Protein AF-A0A962ICU2-F1 (afdb_monomer_lite)

pLDDT: mean 84.96, std 16.53, range [41.59, 98.38]

Sequence (99 aa):
MRLTRTTAMALLTLSGLFTTAQADQCAYISQQQAGAALDHIKPGTEFLAYCEPCDEPTPARSAMQSVQELRAAPTGYENTWEISVNGKGIDLAYTFVKR

Secondary structure (DSSP, 8-state):
--------------------------SSB-HHHHHHHHHH--TT-EEEE--GGGTPPPPPGGG-EE-S-EEEEE-SSTT-EEEEETTEEE-GGGEEEP-

Foldseek 3Di:
DDDDDDDPDDPPDDPPPPPPPPDPFQQWAAPVVLVVVPVVADFQWKKAFADPVVPDPDDDPVRIDTFRDWDWDQPPPPNTIFIDGPNHTGGPSRMGIDD

Structure (mmCIF, N/CA/C/O backbone):
data_AF-A0A962ICU2-F1
#
_entry.id   AF-A0A962ICU2-F1
#
loop_
_atom_site.group_PDB
_atom_site.id
_atom_site.type_symbol
_atom_site.label_atom_id
_atom_site.label_alt_id
_atom_site.label_comp_id
_atom_site.label_asym_id
_atom_site.label_entity_id
_atom_site.label_seq_id
_atom_site.pdbx_PDB_ins_code
_atom_site.Cartn_x
_atom_site.Cartn_y
_atom_site.Cartn_z
_atom_site.occupancy
_atom_site.B_iso_or_equiv
_atom_site.auth_seq_id
_atom_site.auth_comp_id
_atom_site.auth_asym_id
_atom_site.auth_atom_id
_atom_site.pdbx_PDB_model_num
ATOM 1 N N . MET A 1 1 ? 74.826 -12.495 -20.142 1.00 41.59 1 MET A N 1
ATOM 2 C CA . MET A 1 1 ? 73.820 -11.616 -20.778 1.00 41.59 1 MET A CA 1
ATOM 3 C C . MET A 1 1 ? 72.440 -12.205 -20.547 1.00 41.59 1 MET A C 1
ATOM 5 O O . MET A 1 1 ? 72.249 -13.386 -20.797 1.00 41.59 1 MET A O 1
ATOM 9 N N . ARG A 1 2 ? 71.541 -11.408 -19.958 1.00 48.38 2 ARG A N 1
ATOM 10 C CA . ARG A 1 2 ? 70.128 -11.727 -19.693 1.00 48.38 2 ARG A CA 1
ATOM 11 C C . ARG A 1 2 ? 69.308 -11.522 -20.971 1.00 48.38 2 ARG A C 1
ATOM 13 O O . ARG A 1 2 ? 69.631 -10.598 -21.699 1.00 48.38 2 ARG A O 1
ATOM 20 N N . LEU A 1 3 ? 68.231 -12.286 -21.149 1.00 51.75 3 LEU A N 1
ATOM 21 C CA . LEU A 1 3 ? 66.936 -11.820 -21.681 1.00 51.75 3 LEU A CA 1
ATOM 22 C C . LEU A 1 3 ? 65.877 -12.848 -21.217 1.00 51.75 3 LEU A C 1
ATOM 24 O O . LEU A 1 3 ? 65.790 -13.949 -21.744 1.00 51.75 3 LEU A O 1
ATOM 28 N N . THR A 1 4 ? 65.437 -12.743 -19.960 1.00 52.06 4 THR A N 1
ATOM 29 C CA . THR A 1 4 ? 64.122 -12.213 -19.531 1.00 52.06 4 THR A CA 1
ATOM 30 C C . THR A 1 4 ? 62.929 -13.036 -20.014 1.00 52.06 4 THR A C 1
ATOM 32 O O . THR A 1 4 ? 62.420 -12.861 -21.115 1.00 52.06 4 THR A O 1
ATOM 35 N N . ARG A 1 5 ? 62.466 -13.903 -19.103 1.00 68.31 5 ARG A N 1
ATOM 36 C CA . ARG A 1 5 ? 61.093 -14.407 -19.027 1.00 68.31 5 ARG A CA 1
ATOM 37 C C . ARG A 1 5 ? 60.150 -13.207 -18.919 1.00 68.31 5 ARG A C 1
ATOM 39 O O . ARG A 1 5 ? 60.279 -12.447 -17.961 1.00 68.31 5 ARG A O 1
ATOM 46 N N . THR A 1 6 ? 59.199 -13.073 -19.831 1.00 56.56 6 THR A N 1
ATOM 47 C CA . THR A 1 6 ? 58.060 -12.168 -19.645 1.00 56.56 6 THR A CA 1
ATOM 48 C C . THR A 1 6 ? 56.805 -13.019 -19.570 1.00 56.56 6 THR A C 1
ATOM 50 O O . THR A 1 6 ? 56.304 -13.553 -20.553 1.00 56.56 6 THR A O 1
ATOM 53 N N . THR A 1 7 ? 56.388 -13.217 -18.327 1.00 56.00 7 THR A N 1
ATOM 54 C CA . THR A 1 7 ? 55.124 -13.779 -17.865 1.00 56.00 7 THR A CA 1
ATOM 55 C C . THR A 1 7 ? 53.938 -13.222 -18.647 1.00 56.00 7 THR A C 1
ATOM 57 O O . THR A 1 7 ? 53.699 -12.017 -18.638 1.00 56.00 7 THR A O 1
ATOM 60 N N . ALA A 1 8 ? 53.163 -14.112 -19.269 1.00 57.06 8 ALA A N 1
ATOM 61 C CA . ALA A 1 8 ? 51.795 -13.827 -19.673 1.00 57.06 8 ALA A CA 1
ATOM 62 C C . ALA A 1 8 ? 50.969 -13.591 -18.399 1.00 57.06 8 ALA A C 1
ATOM 64 O O . ALA A 1 8 ? 50.608 -14.535 -17.702 1.00 57.06 8 ALA A O 1
ATOM 65 N N . MET A 1 9 ? 50.735 -12.328 -18.051 1.00 55.00 9 MET A N 1
ATOM 66 C CA . MET A 1 9 ? 49.882 -11.950 -16.929 1.00 55.00 9 MET A CA 1
ATOM 67 C C . MET A 1 9 ? 48.546 -11.493 -17.513 1.00 55.00 9 MET A C 1
ATOM 69 O O . MET A 1 9 ? 48.399 -10.361 -17.966 1.00 55.00 9 MET A O 1
ATOM 73 N N . ALA A 1 10 ? 47.610 -12.438 -17.596 1.00 56.94 10 ALA A N 1
ATOM 74 C CA . ALA A 1 10 ? 46.248 -12.209 -18.050 1.00 56.94 10 ALA A CA 1
ATOM 75 C C . ALA A 1 10 ? 45.548 -11.227 -17.098 1.00 56.94 10 ALA A C 1
ATOM 77 O O . ALA A 1 10 ? 45.242 -11.559 -15.954 1.00 56.94 10 ALA A O 1
ATOM 78 N N . LEU A 1 11 ? 45.307 -10.010 -17.577 1.00 58.09 11 LEU A N 1
ATOM 79 C CA . LEU A 1 11 ? 44.529 -8.993 -16.882 1.00 58.09 11 LEU A CA 1
ATOM 80 C C . LEU A 1 11 ? 43.037 -9.230 -17.188 1.00 58.09 11 LEU A C 1
ATOM 82 O O . LEU A 1 11 ? 42.460 -8.579 -18.052 1.00 58.09 11 LEU A O 1
ATOM 86 N N . LEU A 1 12 ? 4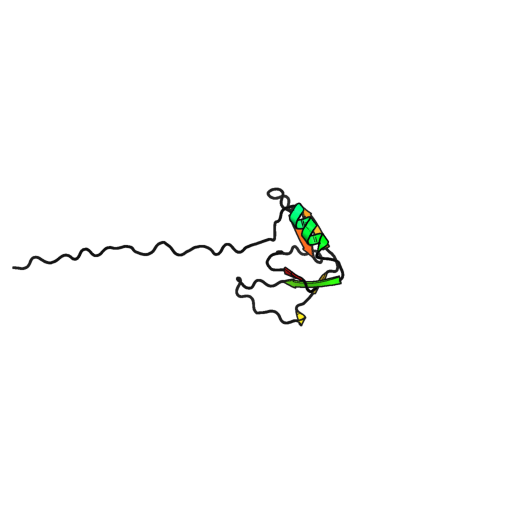2.418 -10.214 -16.526 1.00 60.25 12 LEU A N 1
ATOM 87 C CA . LEU A 1 12 ? 40.956 -10.385 -16.496 1.00 60.25 12 LEU A CA 1
ATOM 88 C C . LEU A 1 12 ? 40.408 -9.787 -15.193 1.00 60.25 12 LEU A C 1
ATOM 90 O O . LEU A 1 12 ? 40.036 -10.489 -14.256 1.00 60.25 12 LEU A O 1
ATOM 94 N N . THR A 1 13 ? 40.392 -8.460 -15.110 1.00 62.62 13 THR A N 1
ATOM 95 C CA . THR A 1 13 ? 39.806 -7.725 -13.982 1.00 62.62 13 THR A CA 1
ATOM 96 C C . THR A 1 13 ? 38.293 -7.554 -14.159 1.00 62.62 13 THR A C 1
ATOM 98 O O . THR A 1 13 ? 37.815 -6.581 -14.733 1.00 62.62 13 THR A O 1
ATOM 101 N N . LEU A 1 14 ? 37.561 -8.560 -13.672 1.00 64.06 14 LEU A 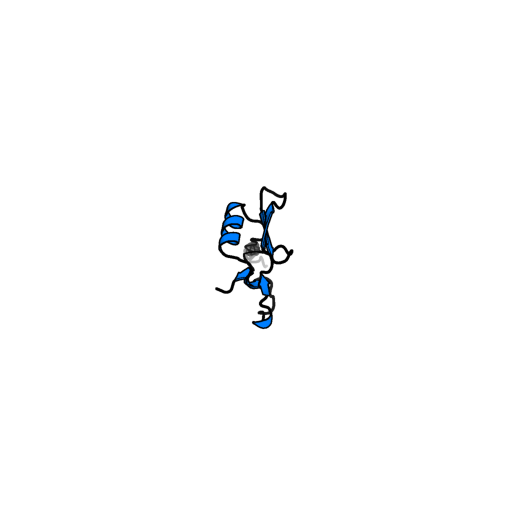N 1
ATOM 102 C CA . LEU A 1 14 ? 36.369 -8.464 -12.813 1.00 64.06 14 LEU A CA 1
ATOM 103 C C . LEU A 1 14 ? 35.400 -7.277 -13.048 1.00 64.06 14 LEU A C 1
ATOM 105 O O . LEU A 1 14 ? 35.310 -6.373 -12.225 1.00 64.06 14 LEU A O 1
ATOM 109 N N . SER A 1 15 ? 34.620 -7.301 -14.133 1.00 61.34 15 SER A N 1
ATOM 110 C CA . SER A 1 15 ? 33.561 -6.302 -14.419 1.00 61.34 15 SER A CA 1
ATOM 111 C C . SER A 1 15 ? 32.134 -6.791 -14.097 1.00 61.34 15 SER A C 1
ATOM 113 O O . SER A 1 15 ? 31.161 -6.178 -14.520 1.00 61.34 15 SER A O 1
ATOM 115 N N . GLY A 1 16 ? 31.986 -7.929 -13.410 1.00 58.66 16 GLY A N 1
ATOM 116 C CA . GLY A 1 16 ? 30.781 -8.762 -13.525 1.00 58.66 16 GLY A CA 1
ATOM 117 C C . GLY A 1 16 ? 29.835 -8.885 -12.327 1.00 58.66 16 GLY A C 1
ATOM 118 O O . GLY A 1 16 ? 29.069 -9.838 -12.335 1.00 58.66 16 GLY A O 1
ATOM 119 N N . LEU A 1 17 ? 29.860 -8.030 -11.295 1.00 56.66 17 LEU A N 1
ATOM 120 C CA . LEU A 1 17 ? 29.029 -8.263 -10.089 1.00 56.66 17 LEU A CA 1
ATOM 121 C C . LEU A 1 17 ? 28.343 -7.015 -9.507 1.00 56.66 17 LEU A C 1
ATOM 123 O O . LEU A 1 17 ? 28.148 -6.918 -8.302 1.00 56.66 17 LEU A O 1
ATOM 127 N N . PHE A 1 18 ? 27.918 -6.080 -10.356 1.00 56.47 18 PHE A N 1
ATOM 128 C CA . PHE A 1 18 ? 26.909 -5.090 -9.962 1.00 56.47 18 PHE A CA 1
ATOM 129 C C . PHE A 1 18 ? 25.579 -5.439 -10.624 1.00 56.47 18 PHE A C 1
ATOM 131 O O . PHE A 1 18 ? 25.068 -4.697 -11.459 1.00 56.47 18 PHE A O 1
ATOM 138 N N . THR A 1 19 ? 25.012 -6.596 -10.277 1.00 56.31 19 THR A N 1
ATOM 139 C CA . THR A 1 19 ? 23.565 -6.749 -10.415 1.00 56.31 19 THR A CA 1
ATOM 140 C C . THR A 1 19 ? 22.969 -5.792 -9.397 1.00 56.31 19 THR A C 1
ATOM 142 O O . THR A 1 19 ? 23.052 -6.043 -8.194 1.00 56.31 19 THR A O 1
ATOM 145 N N . THR A 1 20 ? 22.443 -4.656 -9.851 1.00 54.56 20 THR A N 1
ATOM 146 C CA . THR A 1 20 ? 21.543 -3.874 -9.011 1.00 54.56 20 THR A CA 1
ATOM 147 C C . THR A 1 20 ? 20.448 -4.842 -8.591 1.00 54.56 20 THR A C 1
ATOM 149 O O . THR A 1 20 ? 19.760 -5.399 -9.447 1.00 54.56 20 THR A O 1
ATOM 152 N N . ALA A 1 21 ? 20.362 -5.144 -7.294 1.00 56.47 21 ALA A N 1
ATOM 153 C CA . ALA A 1 21 ? 19.196 -5.823 -6.766 1.00 56.47 21 ALA A CA 1
ATOM 154 C C . ALA A 1 21 ? 18.025 -4.917 -7.143 1.00 56.47 21 ALA A C 1
ATOM 156 O O . ALA A 1 21 ? 17.911 -3.799 -6.639 1.00 56.47 21 ALA A O 1
ATOM 157 N N . GLN A 1 22 ? 17.265 -5.326 -8.157 1.00 53.53 22 GLN A N 1
ATOM 158 C CA . GLN A 1 22 ? 16.042 -4.642 -8.520 1.00 53.53 22 GLN A CA 1
ATOM 159 C C . GLN A 1 22 ? 15.142 -4.866 -7.313 1.00 53.53 22 GLN A C 1
ATOM 161 O O . GLN A 1 22 ? 14.685 -5.980 -7.082 1.00 53.53 22 GLN A O 1
ATOM 166 N N . ALA A 1 23 ? 15.012 -3.843 -6.474 1.00 57.31 23 ALA A N 1
ATOM 167 C CA . ALA A 1 23 ? 13.997 -3.824 -5.445 1.00 57.31 23 ALA A CA 1
ATOM 168 C C . ALA A 1 23 ? 12.666 -4.088 -6.154 1.00 57.31 23 ALA A C 1
ATOM 170 O O . ALA A 1 23 ? 12.348 -3.368 -7.106 1.00 57.31 23 ALA A O 1
ATOM 171 N N . ASP A 1 24 ? 11.934 -5.120 -5.733 1.00 66.81 24 ASP A N 1
ATOM 172 C CA . ASP A 1 24 ? 10.596 -5.443 -6.232 1.00 66.81 24 ASP A CA 1
ATOM 173 C C . ASP A 1 24 ? 9.620 -4.337 -5.797 1.00 66.81 24 ASP A C 1
ATOM 175 O O . ASP A 1 24 ? 8.741 -4.552 -4.974 1.00 66.81 24 ASP A O 1
ATOM 179 N N . GLN A 1 25 ? 9.800 -3.109 -6.285 1.00 79.06 25 GLN A N 1
ATOM 180 C CA . GLN A 1 25 ? 8.916 -1.998 -5.965 1.00 79.06 25 GLN A CA 1
ATOM 181 C C . GLN A 1 25 ? 7.552 -2.276 -6.588 1.00 79.06 25 GLN A C 1
ATOM 183 O O . GLN A 1 25 ? 7.426 -2.442 -7.801 1.00 79.06 25 GLN A O 1
ATOM 188 N N . CYS A 1 26 ? 6.524 -2.306 -5.749 1.00 93.12 26 CYS A N 1
ATOM 189 C CA . CYS A 1 26 ? 5.135 -2.522 -6.134 1.00 93.12 26 CYS A CA 1
ATOM 190 C C . CYS A 1 26 ? 4.274 -1.315 -5.737 1.00 93.12 26 CYS A C 1
ATOM 192 O O . CYS A 1 26 ? 3.112 -1.465 -5.354 1.00 93.12 26 CYS A O 1
ATOM 194 N N . ALA A 1 27 ? 4.849 -0.111 -5.821 1.00 93.88 27 ALA A N 1
ATOM 195 C CA . ALA A 1 27 ? 4.126 1.149 -5.664 1.00 93.88 27 ALA A CA 1
ATOM 196 C C . ALA A 1 27 ? 3.168 1.401 -6.841 1.00 93.88 27 ALA A C 1
ATOM 198 O O . ALA A 1 27 ? 2.021 1.796 -6.636 1.00 93.88 27 ALA A O 1
ATOM 199 N N . TYR A 1 28 ? 3.623 1.136 -8.073 1.00 95.75 28 TYR A N 1
ATOM 200 C CA . TYR A 1 28 ? 2.840 1.292 -9.302 1.00 95.75 28 TYR A CA 1
ATOM 201 C C . TYR A 1 28 ? 2.510 -0.077 -9.879 1.00 95.75 28 TYR A C 1
ATOM 203 O O . TYR A 1 28 ? 3.386 -0.837 -10.283 1.00 95.75 28 TYR A O 1
ATOM 211 N N . ILE A 1 29 ? 1.224 -0.390 -9.906 1.00 96.12 29 ILE A N 1
ATOM 212 C CA . ILE A 1 29 ? 0.708 -1.717 -10.229 1.00 96.12 29 ILE A CA 1
ATOM 213 C C . ILE A 1 29 ? -0.334 -1.629 -11.337 1.00 96.12 29 ILE A C 1
ATOM 215 O O . ILE A 1 29 ? -0.844 -0.559 -11.668 1.00 96.12 29 ILE A O 1
ATOM 219 N N . SER A 1 30 ? -0.685 -2.764 -11.931 1.00 97.19 30 SER A N 1
ATOM 220 C CA . SER A 1 30 ? -1.821 -2.814 -12.852 1.00 97.19 30 SER A CA 1
ATOM 221 C C . SER A 1 30 ? -3.143 -2.544 -12.122 1.00 97.19 30 SER A C 1
ATOM 223 O O . SER A 1 30 ? -3.288 -2.816 -10.927 1.00 97.19 30 SER A O 1
ATOM 225 N N . GLN A 1 31 ? -4.161 -2.099 -12.861 1.00 97.50 31 GLN A N 1
ATOM 226 C CA . GLN A 1 31 ? -5.520 -1.958 -12.327 1.00 97.50 31 GLN A CA 1
ATOM 227 C C . GLN A 1 31 ? -6.048 -3.265 -11.711 1.00 97.50 31 GLN A C 1
ATOM 229 O O . GLN A 1 31 ? -6.744 -3.241 -10.698 1.00 97.50 31 GLN A O 1
ATOM 234 N N . GLN A 1 32 ? -5.706 -4.411 -12.309 1.00 97.12 32 GLN A N 1
ATOM 235 C CA . GLN A 1 32 ? -6.108 -5.726 -11.810 1.00 97.12 32 GLN A CA 1
ATOM 236 C C . GLN A 1 32 ? -5.490 -6.021 -10.438 1.00 97.12 32 GLN A C 1
ATOM 238 O O . GLN A 1 32 ? -6.193 -6.461 -9.530 1.00 97.12 32 GLN A O 1
ATOM 243 N N . GLN A 1 33 ? -4.193 -5.753 -10.272 1.00 97.06 33 GLN A N 1
ATOM 244 C CA . GLN A 1 33 ? -3.513 -5.901 -8.983 1.00 97.06 33 GLN A CA 1
ATOM 245 C C . GLN A 1 33 ? -4.069 -4.927 -7.942 1.00 97.06 33 GLN A C 1
ATOM 247 O O . GLN A 1 33 ? -4.260 -5.320 -6.794 1.00 97.06 33 GLN A O 1
ATOM 252 N N . ALA A 1 34 ? -4.398 -3.693 -8.340 1.00 97.19 34 ALA A N 1
ATOM 253 C CA . ALA A 1 34 ? -5.050 -2.737 -7.452 1.00 97.19 34 ALA A CA 1
ATOM 254 C C . ALA A 1 34 ? -6.410 -3.259 -6.960 1.00 97.19 34 ALA A C 1
ATOM 256 O O . ALA A 1 34 ? -6.689 -3.205 -5.765 1.00 97.19 34 ALA A O 1
ATOM 257 N N . GLY A 1 35 ? -7.223 -3.843 -7.849 1.00 97.00 35 GLY A N 1
ATOM 258 C CA . GLY A 1 35 ? -8.474 -4.508 -7.473 1.00 97.00 35 GLY A CA 1
ATOM 259 C C . GLY A 1 35 ? -8.262 -5.645 -6.469 1.00 97.00 35 GLY A C 1
ATOM 260 O O . GLY A 1 35 ? -8.910 -5.670 -5.427 1.00 97.00 35 GLY A O 1
ATOM 261 N N . ALA A 1 36 ? -7.291 -6.525 -6.724 1.00 95.38 36 ALA A N 1
ATOM 262 C CA . ALA A 1 36 ? -6.958 -7.614 -5.805 1.00 95.38 36 ALA A CA 1
ATOM 263 C C . ALA A 1 36 ? -6.493 -7.102 -4.427 1.00 95.38 36 ALA A C 1
ATOM 265 O O . ALA A 1 36 ? -6.868 -7.658 -3.395 1.00 95.38 36 ALA A O 1
ATOM 266 N N . ALA A 1 37 ? -5.718 -6.014 -4.380 1.00 94.62 37 ALA A N 1
ATOM 267 C CA . ALA A 1 37 ? -5.321 -5.386 -3.122 1.00 94.62 37 ALA A CA 1
ATOM 268 C C . ALA A 1 37 ? -6.536 -4.848 -2.347 1.00 94.62 37 ALA A C 1
ATOM 270 O O . ALA A 1 37 ? -6.646 -5.083 -1.143 1.00 94.62 37 ALA A O 1
ATOM 271 N N . LEU A 1 38 ? -7.485 -4.195 -3.030 1.00 94.38 38 LEU A N 1
ATOM 272 C CA . LEU A 1 38 ? -8.730 -3.719 -2.415 1.00 94.38 38 LEU A CA 1
ATOM 273 C C . LEU A 1 38 ? -9.604 -4.855 -1.871 1.00 94.38 38 LEU A C 1
ATOM 275 O O . LEU A 1 38 ? -10.395 -4.616 -0.959 1.00 94.38 38 LEU A O 1
ATOM 279 N N . ASP A 1 39 ? -9.490 -6.077 -2.393 1.00 93.81 39 ASP A N 1
ATOM 280 C CA . ASP A 1 39 ? -10.216 -7.243 -1.880 1.00 93.81 39 ASP A CA 1
ATOM 281 C C . ASP A 1 39 ? -9.616 -7.797 -0.581 1.00 93.81 39 ASP A C 1
ATOM 283 O O . ASP A 1 39 ? -10.356 -8.293 0.271 1.00 93.81 39 ASP A O 1
ATOM 287 N N . HIS A 1 40 ? -8.302 -7.657 -0.390 1.00 90.62 40 HIS A N 1
ATOM 288 C CA . HIS A 1 40 ? -7.586 -8.170 0.782 1.00 90.62 40 HIS A CA 1
ATOM 289 C C . HIS A 1 40 ? -7.413 -7.155 1.913 1.00 90.62 40 HIS A C 1
ATOM 291 O O . HIS A 1 40 ? -7.367 -7.548 3.079 1.00 90.62 40 HIS A O 1
ATOM 297 N N . ILE A 1 41 ? -7.309 -5.869 1.586 1.00 93.19 41 ILE A N 1
ATOM 298 C CA . ILE A 1 41 ? -7.133 -4.788 2.555 1.00 93.19 41 ILE A CA 1
ATOM 299 C C . ILE A 1 41 ? -8.484 -4.107 2.744 1.00 93.19 41 ILE A C 1
ATOM 301 O O . ILE A 1 41 ? -9.126 -3.717 1.771 1.00 93.19 41 ILE A O 1
ATOM 305 N N . LYS A 1 42 ? -8.940 -3.957 3.988 1.00 93.31 42 LYS A N 1
ATOM 306 C CA . LYS A 1 42 ? -10.207 -3.285 4.306 1.00 93.31 42 LYS A CA 1
ATOM 307 C C . LYS A 1 42 ? -10.001 -2.287 5.447 1.00 93.31 42 LYS A C 1
ATOM 309 O O . LYS A 1 42 ? -9.062 -2.443 6.230 1.00 93.31 42 LYS A O 1
ATOM 314 N N . PRO A 1 43 ? -10.874 -1.274 5.587 1.00 94.56 43 PRO A N 1
ATOM 315 C CA . PRO A 1 43 ? -10.917 -0.480 6.807 1.00 94.56 43 PRO A CA 1
ATOM 316 C C . PRO A 1 43 ? -11.012 -1.382 8.045 1.00 94.56 43 PRO A C 1
ATOM 318 O O . PRO A 1 43 ? -11.789 -2.336 8.068 1.00 94.56 43 PRO A O 1
ATOM 321 N N . GLY A 1 44 ? -10.191 -1.097 9.052 1.00 94.38 44 GLY A N 1
ATOM 322 C CA . GLY A 1 44 ? -10.029 -1.909 10.258 1.00 94.38 44 GLY A CA 1
ATOM 323 C C . GLY A 1 44 ? -8.892 -2.935 10.201 1.00 94.38 44 GLY A C 1
ATOM 324 O O . GLY A 1 44 ? -8.478 -3.411 11.255 1.00 94.38 44 GLY A O 1
ATOM 325 N N . THR A 1 45 ? -8.336 -3.247 9.024 1.00 94.88 45 THR A N 1
ATOM 326 C CA . THR A 1 45 ? -7.123 -4.073 8.921 1.00 94.88 45 THR A CA 1
ATOM 327 C C . THR A 1 45 ? -5.946 -3.357 9.584 1.00 94.88 45 THR A C 1
ATOM 329 O O . THR A 1 45 ? -5.760 -2.152 9.405 1.00 94.88 45 THR A O 1
ATOM 332 N N . GLU A 1 46 ? -5.129 -4.092 10.338 1.00 96.50 46 GLU A N 1
ATOM 333 C CA . GLU A 1 46 ? -3.845 -3.581 10.813 1.00 96.50 46 GLU A CA 1
ATOM 334 C C . GLU A 1 46 ? -2.756 -3.875 9.772 1.00 96.50 46 GLU A C 1
ATOM 336 O O . GLU A 1 46 ? -2.682 -4.985 9.240 1.00 96.50 46 GLU A O 1
ATOM 341 N N . PHE A 1 47 ? -1.894 -2.900 9.500 1.00 95.88 47 PHE A N 1
ATOM 342 C CA . PHE A 1 47 ? -0.783 -3.023 8.565 1.00 95.88 47 PHE A CA 1
ATOM 343 C C . PHE A 1 47 ? 0.519 -2.450 9.135 1.00 95.88 47 PHE A C 1
ATOM 345 O O . PHE A 1 47 ? 0.515 -1.691 10.104 1.00 95.88 47 PHE A O 1
ATOM 352 N N . LEU A 1 48 ? 1.632 -2.819 8.513 1.00 95.75 48 LEU A N 1
ATOM 353 C CA . LEU A 1 48 ? 2.975 -2.352 8.819 1.00 95.75 48 LEU A CA 1
ATOM 354 C C . LEU A 1 48 ? 3.705 -2.043 7.511 1.00 95.75 48 LEU A C 1
ATOM 356 O O . LEU A 1 48 ? 3.726 -2.884 6.616 1.00 95.75 48 LEU A O 1
ATOM 360 N N . ALA A 1 49 ? 4.319 -0.865 7.424 1.00 93.50 49 ALA A N 1
ATOM 361 C CA . ALA A 1 49 ? 5.240 -0.523 6.346 1.00 93.50 49 ALA A CA 1
ATOM 362 C C . ALA A 1 49 ? 6.679 -0.823 6.790 1.00 93.50 49 ALA A C 1
ATOM 364 O O . ALA A 1 49 ? 7.093 -0.338 7.845 1.00 93.50 49 ALA A O 1
ATOM 365 N N . TYR A 1 50 ? 7.408 -1.630 6.022 1.00 93.06 50 TYR A N 1
ATOM 366 C CA . TYR A 1 50 ? 8.786 -2.009 6.329 1.00 93.06 50 TYR A CA 1
ATOM 367 C C . TYR A 1 50 ? 9.556 -2.444 5.078 1.00 93.06 50 TYR A C 1
ATOM 369 O O . TYR A 1 50 ? 9.143 -3.382 4.397 1.00 93.06 50 TYR A O 1
ATOM 377 N N . CYS A 1 51 ? 10.693 -1.802 4.803 1.00 89.62 51 CYS A N 1
ATOM 378 C CA . CYS A 1 51 ? 11.606 -2.201 3.735 1.00 89.62 51 CYS A CA 1
ATOM 379 C C . CYS A 1 51 ? 12.845 -2.912 4.303 1.00 89.62 51 CYS A C 1
ATOM 381 O O . CYS A 1 51 ? 13.853 -2.282 4.624 1.00 89.62 51 CYS A O 1
ATOM 383 N N . GLU A 1 52 ? 12.796 -4.245 4.370 1.00 83.94 52 GLU A N 1
ATOM 384 C CA . GLU A 1 52 ? 13.946 -5.074 4.762 1.00 83.94 52 GLU A CA 1
ATOM 385 C C . GLU A 1 52 ? 15.213 -4.819 3.914 1.00 83.94 52 GLU A C 1
ATOM 387 O O . GLU A 1 52 ? 16.269 -4.600 4.508 1.00 83.94 52 GLU A O 1
ATOM 392 N N . PRO A 1 53 ? 15.164 -4.759 2.562 1.00 85.00 53 PRO A N 1
ATOM 393 C CA . PRO A 1 53 ? 16.375 -4.542 1.764 1.00 85.00 53 PRO A CA 1
ATOM 394 C C . PRO A 1 53 ? 16.913 -3.102 1.823 1.00 85.00 53 PRO A C 1
ATOM 396 O O . PRO A 1 53 ? 17.957 -2.827 1.237 1.00 85.00 53 PRO A O 1
ATOM 399 N N . CYS A 1 54 ? 16.218 -2.180 2.498 1.00 85.88 54 CYS A N 1
ATOM 400 C CA . CYS A 1 54 ? 16.642 -0.789 2.664 1.00 85.88 54 CYS A CA 1
ATOM 401 C C . CYS A 1 54 ? 17.494 -0.562 3.929 1.00 85.88 54 CYS A C 1
ATOM 403 O O . CYS A 1 54 ? 17.748 0.590 4.280 1.00 85.88 54 CYS A O 1
ATOM 405 N N . ASP A 1 55 ? 17.884 -1.629 4.639 1.00 87.19 55 ASP A N 1
ATOM 406 C CA . ASP A 1 55 ? 18.545 -1.569 5.951 1.00 87.19 55 ASP A CA 1
ATOM 407 C C . ASP A 1 55 ? 17.727 -0.787 7.006 1.00 87.19 55 ASP A C 1
ATOM 409 O O . ASP A 1 55 ? 18.272 -0.192 7.943 1.00 87.19 55 ASP A O 1
ATOM 413 N N . GLU A 1 56 ? 16.393 -0.786 6.877 1.00 86.69 56 GLU A N 1
ATOM 414 C CA . GLU A 1 56 ? 15.518 -0.211 7.895 1.00 86.69 56 GLU A CA 1
ATOM 415 C C . GLU A 1 56 ? 15.571 -1.050 9.187 1.00 86.69 56 GLU A C 1
ATOM 417 O O . GLU A 1 56 ? 15.560 -2.289 9.140 1.00 86.69 56 GLU A O 1
ATOM 422 N N . PRO A 1 57 ? 15.570 -0.411 10.373 1.00 91.88 57 PRO A N 1
ATOM 423 C CA . PRO A 1 57 ? 15.463 -1.133 11.632 1.00 91.88 57 PRO A CA 1
ATOM 424 C C . PRO A 1 57 ? 14.180 -1.962 11.682 1.00 91.88 57 PRO A C 1
ATOM 426 O O . PRO A 1 57 ? 13.105 -1.465 11.345 1.00 91.88 57 PRO A O 1
ATOM 429 N N . THR A 1 58 ? 14.276 -3.201 12.170 1.00 92.31 58 THR A N 1
ATOM 430 C CA . THR A 1 58 ? 13.097 -4.053 12.351 1.00 92.31 58 THR A CA 1
ATOM 431 C C . THR A 1 58 ? 12.062 -3.340 13.231 1.00 92.31 58 THR A C 1
ATOM 433 O O . THR A 1 58 ? 12.364 -2.985 14.377 1.00 92.31 58 THR A O 1
ATOM 436 N N . PRO A 1 59 ? 10.834 -3.130 12.736 1.00 92.31 59 PRO A N 1
ATOM 437 C CA . PRO A 1 59 ? 9.833 -2.370 13.460 1.00 92.31 59 PRO A CA 1
ATOM 438 C C . PRO A 1 59 ? 9.286 -3.156 14.653 1.00 92.31 59 PRO A C 1
ATOM 440 O O . PRO A 1 59 ? 9.024 -4.359 14.5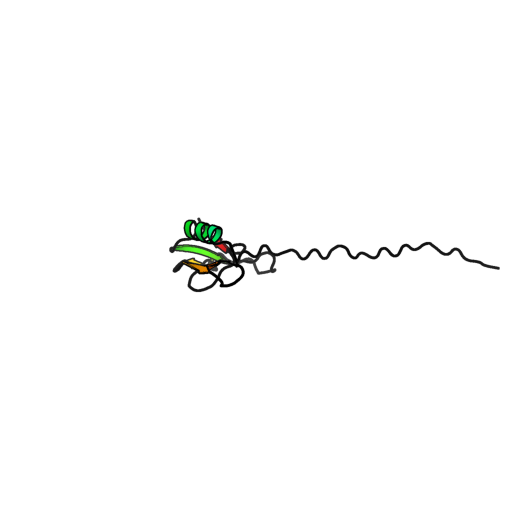90 1.00 92.31 59 PRO A O 1
ATOM 443 N N . ALA A 1 60 ? 9.055 -2.450 15.759 1.00 92.62 60 ALA A N 1
ATOM 444 C CA . ALA A 1 60 ? 8.335 -3.005 16.897 1.00 92.62 60 ALA A CA 1
ATOM 445 C C . ALA A 1 60 ? 6.845 -3.182 16.567 1.00 92.62 60 ALA A C 1
ATOM 447 O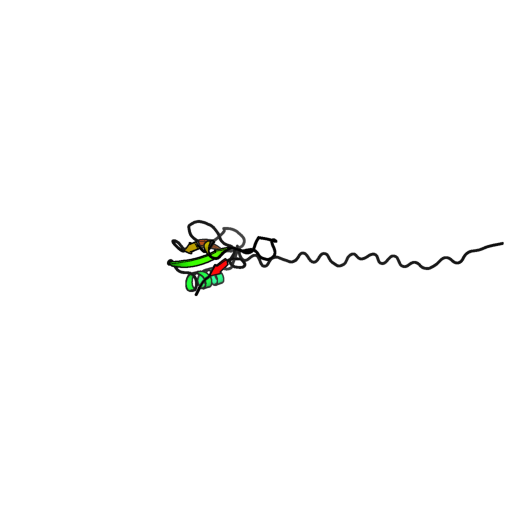 O . ALA A 1 60 ? 6.283 -2.464 15.742 1.00 92.62 60 ALA A O 1
ATOM 448 N N . ARG A 1 61 ? 6.150 -4.060 17.300 1.00 88.81 61 ARG A N 1
ATOM 449 C CA . ARG A 1 61 ? 4.696 -4.262 17.141 1.00 88.81 61 ARG A CA 1
ATOM 450 C C . ARG A 1 61 ? 3.872 -2.979 17.332 1.00 88.81 61 ARG A C 1
ATOM 452 O O . ARG A 1 61 ? 2.788 -2.867 16.776 1.00 88.81 61 ARG A O 1
ATOM 459 N N . SER A 1 62 ? 4.375 -2.007 18.091 1.00 91.50 62 SER A N 1
ATOM 460 C CA . SER A 1 62 ? 3.740 -0.693 18.261 1.00 91.50 62 SER A CA 1
ATOM 461 C C . SER A 1 62 ? 3.762 0.180 17.000 1.00 91.50 62 SER A C 1
ATOM 463 O O . SER A 1 62 ? 3.101 1.210 16.986 1.00 91.50 62 SER A O 1
ATOM 465 N N . ALA A 1 63 ? 4.511 -0.203 15.961 1.00 94.12 63 ALA A N 1
ATOM 466 C CA . ALA A 1 63 ? 4.526 0.472 14.664 1.00 94.12 63 ALA A CA 1
ATOM 467 C C . ALA A 1 63 ? 3.367 0.045 13.743 1.00 94.12 63 ALA A C 1
ATOM 469 O O . ALA A 1 63 ? 3.209 0.619 12.669 1.00 94.12 63 ALA A O 1
ATOM 470 N N . MET A 1 64 ? 2.559 -0.944 14.151 1.00 95.81 64 MET A N 1
ATOM 471 C CA . MET A 1 64 ? 1.337 -1.317 13.437 1.00 95.81 64 MET A CA 1
ATOM 472 C C . MET A 1 64 ? 0.376 -0.125 13.365 1.00 95.81 64 MET A C 1
ATOM 474 O O . MET A 1 64 ? 0.158 0.584 14.349 1.00 95.81 64 MET A O 1
ATOM 478 N N . GLN A 1 65 ? -0.231 0.064 12.202 1.00 96.25 65 GLN A N 1
ATOM 479 C CA . GLN A 1 65 ? -1.204 1.112 11.926 1.00 96.25 65 GLN A CA 1
ATOM 480 C C . GLN A 1 65 ? -2.528 0.487 11.495 1.00 96.25 65 GLN A C 1
ATOM 482 O O . GLN A 1 65 ? -2.550 -0.587 10.902 1.00 96.25 65 GLN A O 1
ATOM 487 N N . SER A 1 66 ? -3.646 1.157 11.764 1.00 96.81 66 SER A N 1
ATOM 488 C CA . SER A 1 66 ? -4.955 0.724 11.269 1.00 96.81 66 SER A CA 1
ATOM 489 C C . SER A 1 66 ? -5.307 1.438 9.966 1.00 96.81 66 SER A C 1
ATOM 491 O O . SER A 1 66 ? -5.141 2.655 9.840 1.00 96.81 66 SER A O 1
ATOM 493 N N . VAL A 1 67 ? -5.841 0.683 9.010 1.00 97.06 67 VAL A N 1
ATOM 494 C CA . VAL A 1 67 ? -6.460 1.225 7.798 1.00 97.06 67 VAL A CA 1
ATOM 495 C C . VAL A 1 67 ? -7.769 1.905 8.198 1.00 97.06 67 VAL A C 1
ATOM 497 O O . VAL A 1 67 ? -8.692 1.249 8.674 1.00 97.06 67 VAL A O 1
ATOM 500 N N . GLN A 1 68 ? -7.859 3.217 8.019 1.00 97.25 68 GLN A N 1
ATOM 501 C CA . GLN A 1 68 ? -9.087 4.001 8.200 1.00 97.25 68 GLN A CA 1
ATOM 502 C C . GLN A 1 68 ? -9.752 4.237 6.845 1.00 97.25 68 GLN A C 1
ATOM 504 O O . GLN A 1 68 ? -10.961 4.080 6.699 1.00 97.25 68 GLN A O 1
ATOM 509 N N . GLU A 1 69 ? -8.934 4.544 5.842 1.00 96.44 69 GLU A N 1
ATOM 510 C CA . GLU A 1 69 ? -9.341 4.752 4.460 1.00 96.44 69 GLU A CA 1
ATOM 511 C C . GLU A 1 69 ? -8.418 3.966 3.529 1.00 96.44 69 GLU A C 1
ATOM 513 O O . GLU A 1 69 ? -7.210 3.878 3.767 1.00 96.44 69 GLU A O 1
ATOM 518 N N . LEU A 1 70 ? -8.994 3.420 2.459 1.00 96.25 70 LEU A N 1
ATOM 519 C CA . LEU A 1 70 ? -8.277 2.725 1.402 1.00 96.25 70 LEU A CA 1
ATOM 520 C C . LEU A 1 70 ? -8.784 3.205 0.044 1.00 96.25 70 LEU A C 1
ATOM 522 O O . LEU A 1 70 ? -9.992 3.206 -0.206 1.00 96.25 70 LEU A O 1
ATOM 526 N N . ARG A 1 71 ? -7.863 3.572 -0.845 1.00 97.25 71 ARG A N 1
ATOM 527 C CA . ARG A 1 71 ? -8.192 4.061 -2.183 1.00 97.25 71 ARG A CA 1
ATOM 528 C C . ARG A 1 71 ? -7.236 3.493 -3.222 1.00 97.25 71 ARG A C 1
ATOM 530 O O . ARG A 1 71 ? -6.039 3.417 -2.982 1.00 97.25 71 ARG A O 1
ATOM 537 N N . ALA A 1 72 ? -7.771 3.172 -4.397 1.00 97.69 72 ALA A N 1
ATOM 538 C CA . ALA A 1 72 ? -6.992 2.928 -5.605 1.00 97.69 72 ALA A CA 1
ATOM 539 C C . ALA A 1 72 ? -7.228 4.067 -6.601 1.00 97.69 72 ALA A C 1
ATOM 541 O O . ALA A 1 72 ? -8.370 4.503 -6.782 1.00 97.69 72 ALA A O 1
ATOM 542 N N . ALA A 1 73 ? -6.174 4.553 -7.247 1.00 97.94 73 ALA A N 1
ATOM 543 C CA . ALA A 1 73 ? -6.286 5.587 -8.270 1.00 97.94 73 ALA A CA 1
ATOM 544 C C . ALA A 1 73 ? -5.262 5.376 -9.395 1.00 97.94 73 ALA A C 1
ATOM 546 O O . ALA A 1 73 ? -4.173 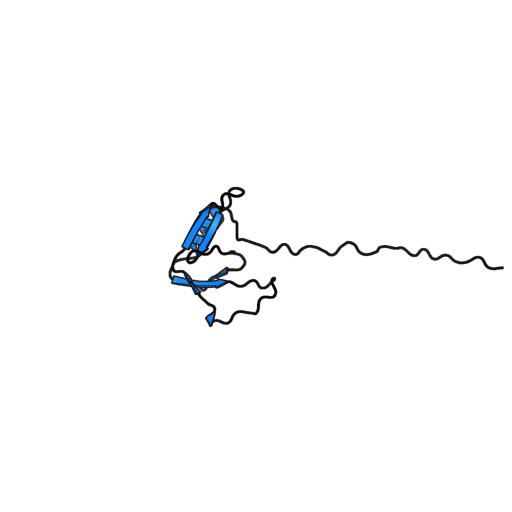4.868 -9.127 1.00 97.94 73 ALA A O 1
ATOM 547 N N . PRO A 1 74 ? -5.581 5.771 -10.643 1.00 97.81 74 PRO A N 1
ATOM 548 C CA . PRO A 1 74 ? -4.590 5.811 -11.708 1.00 97.81 74 PRO A CA 1
ATOM 549 C C . PRO A 1 74 ? -3.508 6.844 -11.372 1.00 97.81 74 PRO A C 1
ATOM 551 O O . PRO A 1 74 ? -3.818 7.950 -10.930 1.00 97.81 74 PRO A O 1
ATOM 554 N N . THR A 1 75 ? -2.248 6.499 -11.621 1.00 96.38 75 THR A N 1
ATOM 555 C CA . THR A 1 75 ? -1.092 7.379 -11.357 1.00 96.38 75 THR A CA 1
ATOM 556 C C . THR A 1 75 ? -0.927 8.460 -12.427 1.00 96.38 75 THR A C 1
ATOM 558 O O . THR A 1 75 ? -0.259 9.465 -12.210 1.00 96.38 75 THR A O 1
ATOM 561 N N . GLY A 1 76 ? -1.519 8.244 -13.608 1.00 95.69 76 GLY A N 1
ATOM 562 C CA . GLY A 1 76 ? -1.265 9.049 -14.805 1.00 95.69 76 GLY A CA 1
ATOM 563 C C . GLY A 1 76 ? 0.021 8.668 -15.550 1.00 95.69 76 GLY A C 1
ATOM 564 O O . GLY A 1 76 ? 0.336 9.297 -16.557 1.00 95.69 76 GLY A O 1
ATOM 565 N N . TYR A 1 77 ? 0.736 7.631 -15.101 1.00 93.50 77 TYR A N 1
ATOM 566 C CA . TYR A 1 77 ? 1.965 7.128 -15.712 1.00 93.50 77 TYR A CA 1
ATOM 567 C C . TYR A 1 77 ? 1.778 5.689 -16.203 1.00 93.50 77 TYR A C 1
ATOM 569 O O . TYR A 1 77 ? 1.334 4.833 -15.444 1.00 93.50 77 TYR A O 1
ATOM 577 N N . GLU A 1 78 ? 2.096 5.415 -17.472 1.00 94.81 78 GLU A N 1
ATOM 578 C CA . GLU A 1 78 ? 2.125 4.058 -18.058 1.00 94.81 78 GLU A CA 1
ATOM 579 C C . GLU A 1 78 ? 0.886 3.174 -17.769 1.00 94.81 78 GLU A C 1
ATOM 581 O O . GLU A 1 78 ? 0.980 1.954 -17.684 1.00 94.81 78 GLU A O 1
ATOM 586 N N . ASN A 1 79 ? -0.303 3.777 -17.629 1.00 95.69 79 ASN A N 1
ATOM 587 C CA . ASN A 1 79 ? -1.546 3.086 -17.241 1.00 95.69 79 ASN A CA 1
ATOM 588 C C . ASN A 1 79 ? -1.458 2.318 -15.906 1.00 95.69 79 ASN A C 1
ATOM 590 O O . ASN A 1 79 ? -2.197 1.356 -15.679 1.00 95.69 79 ASN A O 1
ATOM 594 N N . THR A 1 80 ? -0.571 2.752 -15.017 1.00 97.62 80 THR A N 1
ATOM 595 C CA . THR A 1 80 ? -0.412 2.184 -13.681 1.00 97.62 80 THR A CA 1
ATOM 596 C C . THR A 1 80 ? -1.377 2.812 -12.681 1.00 97.62 80 THR A C 1
ATOM 598 O O . THR A 1 80 ? -1.968 3.876 -12.896 1.00 97.62 80 THR A O 1
ATOM 601 N N . TRP A 1 81 ? -1.569 2.098 -11.583 1.00 98.38 81 TRP A N 1
ATOM 602 C CA . TRP A 1 81 ? -2.416 2.440 -10.456 1.00 98.38 81 TRP A CA 1
ATOM 603 C C . TRP A 1 81 ? -1.586 2.405 -9.178 1.00 98.38 81 TRP A C 1
ATOM 605 O O . TRP A 1 81 ? -0.613 1.663 -9.089 1.00 98.38 81 TRP A O 1
ATOM 615 N N . GLU A 1 82 ? -1.995 3.185 -8.188 1.00 97.81 82 GLU A N 1
ATOM 616 C CA . GLU A 1 82 ? -1.413 3.199 -6.847 1.00 97.81 82 GLU A CA 1
ATOM 617 C C . GLU A 1 82 ? -2.515 2.933 -5.817 1.00 97.81 82 GLU A C 1
ATOM 619 O O . GLU A 1 82 ? -3.671 3.342 -5.995 1.00 97.81 82 GLU A O 1
ATOM 624 N N . ILE A 1 83 ? -2.149 2.248 -4.732 1.00 97.94 83 ILE A N 1
ATOM 625 C CA . ILE A 1 83 ? -2.974 2.123 -3.532 1.00 97.94 83 ILE A CA 1
ATOM 626 C C . ILE A 1 83 ? -2.518 3.156 -2.509 1.00 97.94 83 ILE A C 1
ATOM 628 O O . ILE A 1 83 ? -1.332 3.272 -2.215 1.00 97.94 83 ILE A O 1
ATOM 632 N N . SER A 1 84 ? -3.474 3.859 -1.913 1.00 97.38 84 SER A N 1
ATOM 633 C CA . SER A 1 84 ? -3.236 4.717 -0.759 1.00 97.38 84 SER A CA 1
ATOM 634 C C . SER A 1 84 ? -4.022 4.242 0.453 1.00 97.38 84 SER A C 1
ATOM 636 O O . SER A 1 84 ? -5.194 3.868 0.358 1.00 97.38 84 SER A O 1
ATOM 638 N N . VAL A 1 85 ? -3.356 4.280 1.603 1.00 97.25 85 VAL A N 1
ATOM 639 C CA . VAL A 1 85 ? -3.930 4.019 2.920 1.00 97.25 85 VAL A CA 1
ATOM 640 C C . VAL A 1 85 ? -3.854 5.308 3.720 1.00 97.25 85 VAL A C 1
ATOM 642 O O . VAL A 1 85 ? -2.788 5.915 3.825 1.00 97.25 85 VAL A O 1
ATOM 645 N N . ASN A 1 86 ? -4.981 5.740 4.283 1.00 96.62 86 ASN A N 1
ATOM 646 C CA . ASN A 1 86 ? -5.070 6.967 5.085 1.00 96.62 86 ASN A CA 1
ATOM 647 C C . ASN A 1 86 ? -4.497 8.199 4.349 1.00 96.62 86 ASN A C 1
ATOM 649 O O . ASN A 1 86 ? -3.792 9.019 4.935 1.00 96.62 86 ASN A O 1
ATOM 653 N N . GLY A 1 87 ? -4.745 8.290 3.038 1.00 95.94 87 GLY A N 1
ATOM 654 C CA . GLY A 1 87 ? -4.273 9.384 2.185 1.00 95.94 87 GLY A CA 1
ATOM 655 C C . GLY A 1 87 ? -2.798 9.320 1.769 1.00 95.94 87 GLY A C 1
ATOM 656 O O . GLY A 1 87 ? -2.343 10.221 1.067 1.00 95.94 87 GLY A O 1
ATOM 657 N N . LYS A 1 88 ? -2.047 8.279 2.156 1.00 96.50 88 LYS A N 1
ATOM 658 C CA . LYS A 1 88 ? -0.644 8.086 1.762 1.00 96.50 88 LYS A CA 1
ATOM 659 C C . LYS A 1 88 ? -0.511 6.907 0.801 1.00 96.50 88 LYS A C 1
ATOM 661 O O . LYS A 1 88 ? -0.966 5.813 1.126 1.00 96.50 88 LYS A O 1
ATOM 666 N N . GLY A 1 89 ? 0.126 7.125 -0.350 1.00 95.94 89 GLY A N 1
ATOM 667 C CA . GLY A 1 89 ? 0.519 6.052 -1.268 1.00 95.94 89 GLY A CA 1
ATOM 668 C C . GLY A 1 89 ? 1.425 5.031 -0.574 1.00 95.94 89 GLY A C 1
ATOM 669 O O . GLY A 1 89 ? 2.295 5.409 0.218 1.00 95.94 89 GLY A O 1
ATOM 670 N N . ILE A 1 90 ? 1.193 3.746 -0.829 1.00 95.50 90 ILE A N 1
ATOM 671 C CA . ILE A 1 90 ? 1.958 2.645 -0.238 1.00 95.50 90 ILE A CA 1
ATOM 672 C C . ILE A 1 90 ? 2.601 1.779 -1.319 1.00 95.50 90 ILE A C 1
ATOM 674 O O . ILE A 1 90 ? 2.046 1.595 -2.398 1.00 95.50 90 ILE A O 1
ATOM 678 N N . ASP A 1 91 ? 3.756 1.202 -0.993 1.00 95.19 91 ASP A N 1
ATOM 679 C CA . ASP A 1 91 ? 4.355 0.133 -1.785 1.00 95.19 91 ASP A CA 1
ATOM 680 C C . ASP A 1 91 ? 3.869 -1.216 -1.245 1.00 95.19 91 ASP A C 1
ATOM 682 O O . ASP A 1 91 ? 4.083 -1.544 -0.072 1.00 95.19 91 ASP A O 1
ATOM 686 N N . LEU A 1 92 ? 3.189 -1.994 -2.088 1.00 94.50 92 LEU A N 1
ATOM 687 C CA . LEU A 1 92 ? 2.630 -3.282 -1.682 1.00 94.50 92 LEU A CA 1
ATOM 688 C C . LEU A 1 92 ? 3.698 -4.337 -1.366 1.00 94.50 92 LEU A C 1
ATOM 690 O O . LEU A 1 92 ? 3.403 -5.262 -0.615 1.00 94.50 92 LEU A O 1
ATOM 694 N N . ALA A 1 93 ? 4.923 -4.204 -1.878 1.00 93.25 93 ALA A N 1
ATOM 695 C CA . ALA A 1 93 ? 6.014 -5.128 -1.565 1.00 93.25 93 ALA A CA 1
ATOM 696 C C . ALA A 1 93 ? 6.560 -4.933 -0.146 1.00 93.25 93 ALA A C 1
ATOM 698 O O . ALA A 1 93 ? 7.105 -5.860 0.449 1.00 93.25 93 ALA A O 1
ATOM 699 N N . TYR A 1 94 ? 6.358 -3.739 0.412 1.00 92.75 94 TYR A N 1
ATOM 700 C CA . TYR A 1 94 ? 6.829 -3.347 1.740 1.00 92.75 94 TYR A CA 1
ATOM 701 C C . TYR A 1 94 ? 5.682 -3.100 2.717 1.00 92.75 94 TYR A C 1
ATOM 703 O O . TYR A 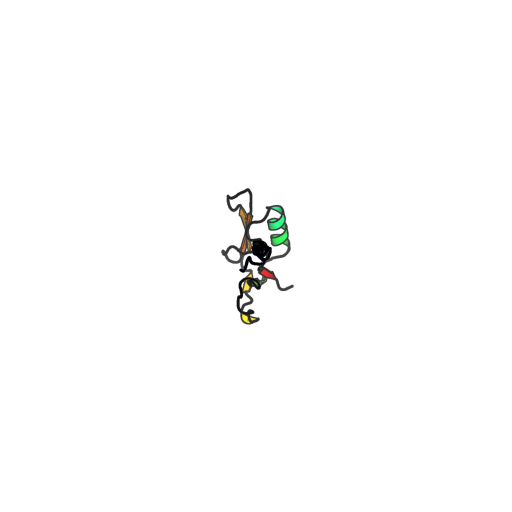1 94 ? 5.878 -2.489 3.766 1.00 92.75 94 TYR A O 1
ATOM 711 N N . THR A 1 95 ? 4.474 -3.563 2.385 1.00 93.75 95 THR A N 1
ATOM 712 C CA . THR A 1 95 ? 3.291 -3.438 3.236 1.00 93.75 95 THR A CA 1
ATOM 713 C C . THR A 1 95 ? 2.819 -4.810 3.698 1.00 93.75 95 THR A C 1
ATOM 715 O O . THR A 1 95 ? 2.323 -5.620 2.918 1.00 93.75 95 THR A O 1
ATOM 718 N N . PHE A 1 96 ? 2.903 -5.053 5.002 1.00 93.38 96 PHE A N 1
ATOM 719 C CA . PHE A 1 96 ? 2.490 -6.298 5.640 1.00 93.38 96 PHE A CA 1
ATOM 720 C C . PHE A 1 96 ? 1.146 -6.104 6.331 1.00 93.38 96 PHE A C 1
ATOM 722 O O . PHE A 1 96 ? 1.016 -5.243 7.198 1.00 93.38 96 PHE A O 1
ATOM 729 N N . VAL A 1 97 ? 0.146 -6.913 5.981 1.00 93.19 97 VAL A N 1
ATOM 730 C CA . VAL A 1 97 ? -1.178 -6.881 6.619 1.00 93.19 97 VAL A CA 1
ATOM 731 C C . VAL A 1 97 ? -1.331 -8.009 7.627 1.00 93.19 97 VAL A C 1
ATOM 733 O O . VAL A 1 97 ? -0.953 -9.155 7.374 1.00 93.19 97 VAL A O 1
ATOM 736 N N . LYS A 1 98 ? -1.916 -7.695 8.779 1.00 90.12 98 LYS A N 1
ATOM 737 C CA . LYS A 1 98 ? -2.243 -8.678 9.806 1.00 90.12 98 LYS A CA 1
ATOM 738 C C . LYS A 1 98 ? -3.603 -9.304 9.498 1.00 90.12 98 LYS A C 1
ATOM 740 O O . LYS A 1 98 ? -4.595 -8.586 9.372 1.00 90.12 98 LYS A O 1
ATOM 745 N N . ARG A 1 99 ? -3.621 -10.631 9.360 1.00 72.00 99 ARG A N 1
ATOM 746 C CA . ARG A 1 99 ? -4.842 -11.437 9.209 1.00 72.00 99 ARG A CA 1
ATOM 747 C C . ARG A 1 99 ? -5.401 -11.862 10.559 1.00 72.00 99 ARG A C 1
ATOM 749 O O . ARG A 1 99 ? -4.588 -12.057 11.492 1.00 72.00 99 ARG A O 1
#

Radius of gyration: 23.93 Å; chains: 1; bounding box: 85×24×40 Å